Protein AF-A0AA35LJ56-F1 (afdb_monomer_lite)

Sequence (88 aa):
MAIRLNLVFLNGTFPRYTGEFTHLGPASNSVIDYLLISANLAVNVLSFQVENQHFSDHLPIVTTLSLFRYQKDYKHSVPLETSSATKI

Secondary structure (DSSP, 8-state):
------EEEETTTBSS-PPPP-EE-SS-EE----EEEEGGGGGGEEEEEE----SSSBPPEEEEE-SSS--SS---SS----------

Structure (mmCIF, N/CA/C/O backbone):
data_AF-A0AA35LJ56-F1
#
_entry.id   AF-A0AA35LJ56-F1
#
loop_
_atom_site.group_PDB
_atom_site.id
_atom_site.type_symbol
_atom_site.label_atom_id
_atom_site.label_alt_id
_atom_site.label_comp_id
_atom_site.label_asym_id
_atom_site.label_entity_id
_atom_site.label_seq_id
_atom_site.pdbx_PDB_ins_code
_atom_site.Cartn_x
_atom_site.Cartn_y
_atom_site.Cartn_z
_atom_site.occupancy
_atom_site.B_iso_or_equiv
_atom_site.auth_seq_id
_atom_site.auth_comp_id
_atom_site.auth_asym_id
_atom_site.auth_atom_id
_atom_site.pdbx_PDB_model_num
ATOM 1 N N . MET A 1 1 ? 10.492 -21.642 15.618 1.00 45.81 1 MET A N 1
ATOM 2 C CA . MET A 1 1 ? 9.274 -20.990 16.147 1.00 45.81 1 MET A CA 1
ATOM 3 C C . MET A 1 1 ? 8.927 -19.848 15.205 1.00 45.81 1 MET A C 1
ATOM 5 O O . MET A 1 1 ? 9.736 -18.945 15.069 1.00 45.81 1 MET A O 1
ATOM 9 N N . ALA A 1 2 ? 7.822 -19.941 14.463 1.00 47.97 2 ALA A N 1
ATOM 10 C CA . ALA A 1 2 ? 7.424 -18.896 13.518 1.00 47.97 2 ALA A CA 1
ATOM 11 C C . ALA A 1 2 ? 6.522 -17.885 14.233 1.00 47.97 2 ALA A C 1
ATOM 13 O O . ALA A 1 2 ? 5.487 -18.266 14.780 1.00 47.97 2 ALA A O 1
ATOM 14 N N . ILE A 1 3 ? 6.911 -16.611 14.241 1.00 55.31 3 ILE A N 1
ATOM 15 C CA . ILE A 1 3 ? 6.051 -15.529 14.724 1.00 55.31 3 ILE A CA 1
ATOM 16 C C . ILE A 1 3 ? 4.997 -15.288 13.641 1.00 55.31 3 ILE A C 1
ATOM 18 O O . ILE A 1 3 ? 5.316 -14.811 12.554 1.00 55.31 3 ILE A O 1
ATOM 22 N N . ARG A 1 4 ? 3.737 -15.641 13.914 1.00 62.72 4 ARG A N 1
ATOM 23 C CA . ARG A 1 4 ? 2.614 -15.248 13.053 1.00 62.72 4 ARG A CA 1
ATOM 24 C C . ARG A 1 4 ? 2.160 -13.853 13.457 1.00 62.72 4 ARG A C 1
ATOM 26 O O . ARG A 1 4 ? 1.438 -13.694 14.437 1.00 62.72 4 ARG A O 1
ATOM 33 N N . LEU A 1 5 ? 2.597 -12.850 12.703 1.00 69.31 5 LEU A N 1
ATOM 34 C CA . LEU A 1 5 ? 2.069 -11.496 12.826 1.00 69.31 5 LEU A CA 1
ATOM 35 C C . LEU A 1 5 ? 0.693 -11.456 12.150 1.00 69.31 5 LEU A C 1
ATOM 37 O O . LEU A 1 5 ? 0.557 -11.836 10.987 1.00 69.31 5 LEU A O 1
ATOM 41 N N . ASN A 1 6 ? -0.337 -11.041 12.889 1.00 84.75 6 ASN A N 1
ATOM 42 C CA . ASN A 1 6 ? -1.696 -10.902 12.366 1.00 84.75 6 ASN A CA 1
ATOM 43 C C . ASN A 1 6 ? -1.803 -9.599 11.556 1.00 84.75 6 ASN A C 1
ATOM 45 O O . ASN A 1 6 ? -2.279 -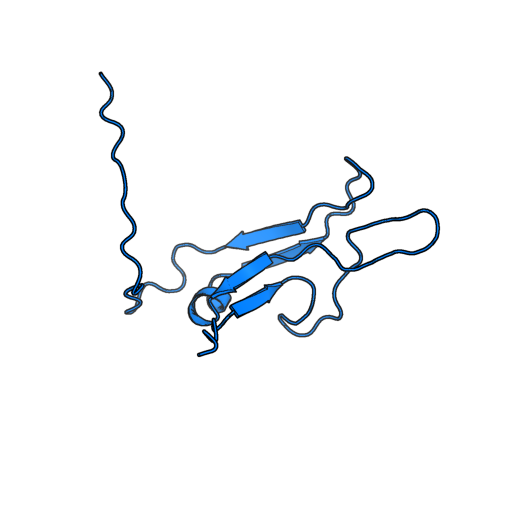8.585 12.070 1.00 84.75 6 ASN A O 1
ATOM 49 N N . LEU A 1 7 ? -1.273 -9.615 10.330 1.00 85.44 7 LEU A N 1
ATOM 50 C CA . LEU A 1 7 ? -1.173 -8.458 9.440 1.00 85.44 7 LEU A CA 1
ATOM 51 C C . LEU A 1 7 ? -2.156 -8.559 8.274 1.00 85.44 7 LEU A C 1
ATOM 53 O O . LEU A 1 7 ? -2.418 -9.635 7.740 1.00 85.44 7 LEU A O 1
ATOM 57 N N . VAL A 1 8 ? -2.650 -7.400 7.863 1.00 86.75 8 VAL A N 1
ATOM 58 C CA . VAL A 1 8 ? -3.457 -7.175 6.669 1.00 86.75 8 VAL A CA 1
ATOM 59 C C . VAL A 1 8 ? -2.606 -6.407 5.663 1.00 86.75 8 VAL A C 1
ATOM 61 O O . VAL A 1 8 ? -1.934 -5.443 6.032 1.00 86.75 8 VAL A O 1
ATOM 64 N N . PHE A 1 9 ? -2.646 -6.832 4.400 1.00 88.62 9 PHE A N 1
ATOM 65 C CA . PHE A 1 9 ? -1.878 -6.237 3.308 1.00 88.62 9 PHE A CA 1
ATOM 66 C C . PHE A 1 9 ? -2.804 -5.361 2.466 1.00 88.62 9 PHE A C 1
ATOM 68 O O . PHE A 1 9 ? -3.633 -5.869 1.695 1.00 88.62 9 PHE A O 1
ATOM 75 N N . LEU A 1 10 ? -2.665 -4.044 2.612 1.00 88.25 10 LEU A N 1
ATOM 76 C CA . LEU A 1 10 ? -3.216 -3.105 1.642 1.00 88.25 10 LEU A CA 1
ATOM 77 C C . LEU A 1 10 ? -2.411 -3.225 0.337 1.00 88.25 10 LEU A C 1
ATOM 79 O O . LEU A 1 10 ? -1.203 -3.457 0.385 1.00 88.25 10 LEU A O 1
ATOM 83 N N . ASN A 1 11 ? -3.096 -3.088 -0.802 1.00 90.12 11 ASN A N 1
ATOM 84 C CA . ASN A 1 11 ? -2.618 -3.425 -2.151 1.00 90.12 11 ASN A CA 1
ATOM 85 C C . ASN A 1 11 ? -2.441 -4.925 -2.463 1.00 90.12 11 ASN A C 1
ATOM 87 O O . ASN A 1 11 ? -1.518 -5.319 -3.165 1.00 90.12 11 ASN A O 1
ATOM 91 N N . GLY A 1 12 ? -3.311 -5.800 -1.952 1.00 72.50 12 GLY A N 1
ATOM 92 C CA . GLY A 1 12 ? -3.234 -7.221 -2.322 1.00 72.50 12 GLY A CA 1
ATOM 93 C C . GLY A 1 12 ? -4.279 -8.141 -1.703 1.00 72.50 12 GLY A C 1
ATOM 94 O O . GLY A 1 12 ? -4.600 -9.167 -2.293 1.00 72.50 12 GLY A O 1
ATOM 95 N N . THR A 1 13 ? -4.827 -7.803 -0.530 1.00 66.06 13 THR A N 1
ATOM 96 C CA . THR A 1 13 ? -5.831 -8.665 0.134 1.00 66.06 13 THR A CA 1
ATOM 97 C C . THR A 1 13 ? -6.988 -7.917 0.796 1.00 66.06 13 THR A C 1
ATOM 99 O O . THR A 1 13 ? -7.960 -8.546 1.211 1.00 66.06 13 THR A O 1
ATOM 102 N N . PHE A 1 14 ? -6.946 -6.582 0.864 1.00 62.59 14 PHE A N 1
ATOM 103 C CA . PHE A 1 14 ? -7.917 -5.785 1.613 1.00 62.59 14 PHE A CA 1
ATOM 104 C C . PHE A 1 14 ? -8.487 -4.621 0.789 1.00 62.59 14 PHE A C 1
ATOM 106 O O . PHE A 1 14 ? -7.702 -3.897 0.181 1.00 62.59 14 PHE A O 1
ATOM 113 N N . PRO A 1 15 ? -9.817 -4.394 0.780 1.00 55.19 15 PRO A N 1
ATOM 114 C CA . PRO A 1 15 ? -10.896 -5.215 1.339 1.00 55.19 15 PRO A CA 1
ATOM 115 C C . PRO A 1 15 ? -11.463 -6.263 0.351 1.00 55.19 15 PRO A C 1
ATOM 117 O O . PRO A 1 15 ? -12.646 -6.567 0.465 1.00 55.19 15 PRO A O 1
ATOM 120 N N . ARG A 1 16 ? -10.640 -6.826 -0.563 1.00 56.03 16 ARG A N 1
ATOM 121 C CA . ARG A 1 16 ? -10.943 -7.804 -1.660 1.00 56.03 16 ARG A CA 1
ATOM 122 C C . ARG A 1 16 ? -10.676 -7.259 -3.077 1.00 56.03 16 ARG A C 1
ATOM 124 O O . ARG A 1 16 ? -11.430 -7.548 -4.000 1.00 56.03 16 ARG A O 1
ATOM 131 N N . TYR A 1 17 ? -9.599 -6.509 -3.271 1.00 64.12 17 TYR A N 1
ATOM 132 C CA . TYR A 1 17 ? -9.132 -6.165 -4.616 1.00 64.12 17 TYR A CA 1
ATOM 133 C C . TYR A 1 17 ? -7.864 -6.951 -4.931 1.00 64.12 17 TYR A C 1
ATOM 135 O O . TYR A 1 17 ? -7.011 -7.133 -4.058 1.00 64.12 17 TYR A O 1
ATOM 143 N N . THR A 1 18 ? -7.758 -7.440 -6.168 1.00 77.31 18 THR A N 1
ATOM 144 C CA . THR A 1 18 ? -6.461 -7.787 -6.753 1.00 77.31 18 THR A CA 1
ATOM 145 C C . THR A 1 18 ? -5.595 -6.538 -6.656 1.00 77.31 18 THR A C 1
ATOM 147 O O . THR A 1 18 ? -6.060 -5.474 -7.056 1.00 77.31 18 THR A O 1
ATOM 150 N N . GLY A 1 19 ? -4.404 -6.644 -6.061 1.00 86.69 19 GLY A N 1
ATOM 151 C CA . GLY A 1 19 ? -3.515 -5.494 -5.895 1.00 86.69 19 GLY A CA 1
ATOM 152 C C . GLY A 1 19 ? -3.293 -4.746 -7.211 1.00 86.69 19 GLY A C 1
ATOM 153 O O . GLY A 1 19 ? -3.322 -5.338 -8.291 1.00 86.69 19 GLY A O 1
ATOM 154 N N . GLU A 1 20 ? -3.099 -3.443 -7.106 1.00 92.38 20 GLU A N 1
ATOM 155 C CA . GLU A 1 20 ? -2.831 -2.545 -8.218 1.00 92.38 20 GLU A CA 1
ATOM 156 C C . GLU A 1 20 ? -1.323 -2.445 -8.459 1.00 92.38 20 GLU A C 1
ATOM 158 O O . GLU A 1 20 ? -0.508 -2.511 -7.531 1.00 92.38 20 GLU A O 1
ATOM 163 N N . PHE A 1 21 ? -0.940 -2.318 -9.730 1.00 94.38 21 PHE A N 1
ATOM 164 C CA . PHE A 1 21 ? 0.462 -2.192 -10.102 1.00 94.38 21 PHE A CA 1
ATOM 165 C C . PHE A 1 21 ? 1.045 -0.910 -9.532 1.00 94.38 21 PHE A C 1
ATOM 167 O O . PHE A 1 21 ? 0.545 0.178 -9.799 1.00 94.38 21 PHE A O 1
ATOM 174 N N . THR A 1 22 ? 2.133 -1.058 -8.789 1.00 95.62 22 THR A N 1
ATOM 175 C CA . THR A 1 22 ? 2.880 0.075 -8.255 1.00 95.62 22 THR A CA 1
ATOM 176 C C . THR A 1 22 ? 4.188 0.236 -9.000 1.00 95.62 22 THR A C 1
ATOM 178 O O . THR A 1 22 ? 4.513 1.344 -9.383 1.00 95.62 22 THR A O 1
ATOM 181 N N . HIS A 1 23 ? 4.890 -0.846 -9.331 1.00 96.38 23 HIS A N 1
ATOM 182 C CA . HIS A 1 23 ? 6.099 -0.775 -10.147 1.00 96.38 23 HIS A CA 1
ATOM 183 C C . HIS A 1 23 ? 5.785 -0.933 -11.638 1.00 96.38 23 HIS A C 1
ATOM 185 O O . HIS A 1 23 ? 5.135 -1.904 -12.051 1.00 96.38 23 HIS A O 1
ATOM 191 N N . LEU A 1 24 ? 6.279 0.012 -12.435 1.00 95.06 24 LEU A N 1
ATOM 192 C CA . LEU A 1 24 ? 6.073 0.125 -13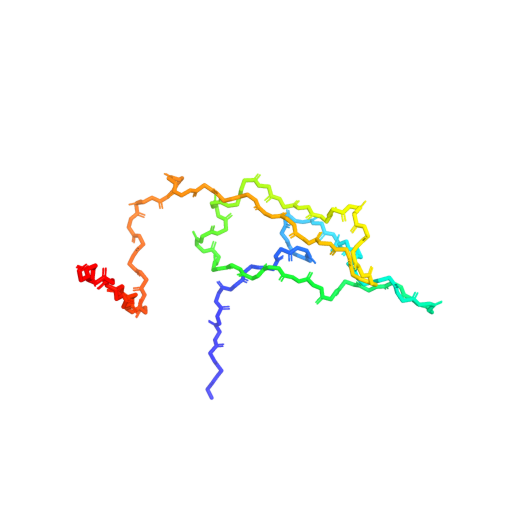.875 1.00 95.06 24 LEU A CA 1
ATOM 193 C C . LEU A 1 24 ? 7.401 -0.109 -14.601 1.00 95.06 24 LEU A C 1
ATOM 195 O O . LEU A 1 24 ? 8.100 0.823 -15.002 1.00 95.06 24 LEU A O 1
ATOM 199 N N . GLY A 1 25 ? 7.760 -1.384 -14.742 1.00 90.50 25 GLY A N 1
ATOM 200 C CA . GLY A 1 25 ? 8.994 -1.792 -15.400 1.00 90.50 25 GLY A CA 1
ATOM 201 C C . GLY A 1 25 ? 8.873 -1.827 -16.930 1.00 90.50 25 GLY A C 1
ATOM 202 O O . GLY A 1 25 ? 7.784 -2.012 -17.472 1.00 90.50 25 GLY A O 1
ATOM 203 N N . PRO A 1 26 ? 9.999 -1.756 -17.661 1.00 87.75 26 PRO A N 1
ATOM 204 C CA . PRO A 1 26 ? 10.003 -1.787 -19.127 1.00 87.75 26 PRO A CA 1
ATOM 205 C C . PRO A 1 26 ? 9.516 -3.119 -19.725 1.00 87.75 26 PRO A C 1
ATOM 207 O O . PRO A 1 26 ? 9.090 -3.150 -20.876 1.00 87.75 26 PRO A O 1
ATOM 210 N N . ALA A 1 27 ? 9.592 -4.220 -18.967 1.00 90.50 27 ALA A N 1
ATOM 211 C CA . ALA A 1 27 ? 9.176 -5.554 -19.409 1.00 90.50 27 ALA A CA 1
ATOM 212 C C . ALA A 1 27 ? 7.839 -6.011 -18.804 1.00 90.50 27 ALA A C 1
ATOM 214 O O . ALA A 1 27 ? 7.101 -6.770 -19.430 1.00 90.50 27 ALA A O 1
ATOM 215 N N . SER A 1 28 ? 7.535 -5.584 -17.578 1.00 93.00 28 SER A N 1
ATOM 216 C CA . SER A 1 28 ? 6.333 -6.000 -16.861 1.00 93.00 28 SER A CA 1
ATOM 217 C C . SER A 1 28 ? 6.018 -5.052 -15.715 1.00 93.00 28 SER A C 1
ATOM 219 O O . SER A 1 28 ? 6.929 -4.559 -15.046 1.00 93.00 28 SER A O 1
ATOM 221 N N . ASN A 1 29 ? 4.728 -4.913 -15.426 1.00 94.81 29 ASN A N 1
ATOM 222 C CA . ASN A 1 29 ? 4.243 -4.227 -14.238 1.00 94.81 29 ASN A CA 1
ATOM 223 C C . ASN A 1 29 ? 4.075 -5.222 -13.089 1.00 94.81 29 ASN A C 1
ATOM 225 O O . ASN A 1 29 ? 3.758 -6.395 -13.312 1.00 94.81 29 ASN A O 1
ATOM 229 N N . SER A 1 30 ? 4.272 -4.761 -11.857 1.00 94.00 30 SER A N 1
ATOM 230 C CA . SER A 1 30 ? 4.209 -5.636 -10.686 1.00 94.00 30 SER A CA 1
ATOM 231 C C . SER A 1 30 ? 3.617 -4.946 -9.461 1.00 94.00 30 SER A C 1
ATOM 233 O O . SER A 1 30 ? 3.813 -3.753 -9.233 1.00 94.00 30 SER A O 1
ATOM 235 N N . VAL A 1 31 ? 2.894 -5.728 -8.661 1.00 93.50 31 VAL A N 1
ATOM 236 C CA . VAL A 1 31 ? 2.368 -5.327 -7.352 1.00 93.50 31 VAL A CA 1
ATOM 237 C C . VAL A 1 31 ? 3.436 -5.672 -6.319 1.00 93.50 31 VAL A C 1
ATOM 239 O O . VAL A 1 31 ? 3.553 -6.831 -5.913 1.00 93.50 31 VAL A O 1
ATOM 242 N N . ILE A 1 32 ? 4.283 -4.708 -5.961 1.00 93.25 32 ILE A N 1
ATOM 243 C CA . ILE A 1 32 ? 5.403 -4.953 -5.032 1.00 93.25 32 ILE A CA 1
ATOM 244 C C . ILE A 1 32 ? 5.483 -3.956 -3.878 1.00 93.25 32 ILE A C 1
ATOM 246 O O . ILE A 1 32 ? 6.240 -4.193 -2.940 1.00 93.25 32 ILE A O 1
ATOM 250 N N . ASP A 1 33 ? 4.644 -2.919 -3.889 1.00 93.94 33 ASP A N 1
ATOM 251 C CA . ASP A 1 33 ? 4.520 -1.971 -2.787 1.00 93.94 33 ASP A CA 1
ATOM 252 C C . ASP A 1 33 ? 3.216 -2.211 -2.028 1.00 93.94 33 ASP A C 1
ATOM 254 O O . ASP A 1 33 ? 2.124 -2.269 -2.603 1.00 93.94 33 ASP A O 1
ATOM 258 N N . TYR A 1 34 ? 3.347 -2.350 -0.712 1.00 93.12 34 TYR A N 1
ATOM 259 C CA . TYR A 1 34 ? 2.267 -2.715 0.194 1.00 93.12 34 TYR A CA 1
ATOM 260 C C . TYR A 1 34 ? 2.306 -1.834 1.433 1.00 93.12 34 TYR A C 1
ATOM 262 O O . TYR A 1 34 ? 3.378 -1.444 1.900 1.00 93.12 34 TYR A O 1
ATOM 270 N N . LEU A 1 35 ? 1.140 -1.617 2.038 1.00 92.31 35 LEU A N 1
ATOM 271 C CA . LEU A 1 35 ? 1.063 -1.147 3.416 1.00 92.31 35 LEU A CA 1
ATOM 272 C C . LEU A 1 35 ? 0.559 -2.284 4.297 1.00 92.31 35 LEU A C 1
ATOM 274 O O . LEU A 1 35 ? -0.536 -2.809 4.090 1.00 92.31 35 LEU A O 1
ATOM 278 N N . LEU A 1 36 ? 1.369 -2.661 5.285 1.00 90.19 36 LEU A N 1
ATOM 279 C CA . LEU A 1 36 ? 1.031 -3.704 6.241 1.00 90.19 36 LEU A CA 1
ATOM 280 C C . LEU A 1 36 ? 0.501 -3.059 7.517 1.00 90.19 36 LEU A C 1
ATOM 282 O O . LEU A 1 36 ? 1.162 -2.214 8.119 1.00 90.19 36 LEU A O 1
ATOM 286 N N . ILE A 1 37 ? -0.683 -3.482 7.945 1.00 87.94 37 ILE A N 1
ATOM 287 C CA . ILE A 1 37 ? -1.314 -3.002 9.174 1.00 87.94 37 ILE A CA 1
ATOM 288 C C . ILE A 1 37 ? -1.762 -4.185 10.026 1.00 87.94 37 ILE A C 1
ATOM 290 O O . ILE A 1 37 ? -2.220 -5.198 9.502 1.00 87.94 37 ILE A O 1
ATOM 294 N N . SER A 1 38 ? -1.647 -4.079 11.350 1.00 87.25 38 SER A N 1
ATOM 295 C CA . SER A 1 38 ? -2.205 -5.085 12.257 1.00 87.25 38 SER A CA 1
ATOM 296 C C . SER A 1 38 ? -3.703 -5.250 12.004 1.00 87.25 38 SER A C 1
ATOM 298 O O . SER A 1 38 ? -4.424 -4.260 11.879 1.00 87.25 38 SER A O 1
ATOM 300 N N . ALA A 1 39 ? -4.198 -6.486 11.955 1.00 84.06 39 ALA A N 1
ATOM 301 C CA . ALA A 1 39 ? -5.581 -6.770 11.567 1.00 84.06 39 ALA A CA 1
ATOM 302 C C . ALA A 1 39 ? -6.619 -6.062 12.453 1.00 84.06 39 ALA A C 1
ATOM 304 O O . ALA A 1 39 ? -7.667 -5.640 11.974 1.00 84.06 39 ALA A O 1
ATOM 305 N N . ASN A 1 40 ? -6.309 -5.866 13.735 1.00 83.56 40 ASN A N 1
ATOM 306 C CA . ASN A 1 40 ? -7.159 -5.128 14.668 1.00 83.56 40 ASN A CA 1
ATOM 307 C C . ASN A 1 40 ? -7.21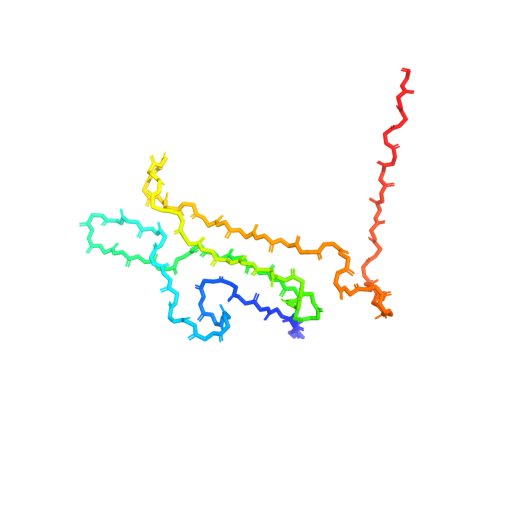9 -3.614 14.384 1.00 83.56 40 ASN A C 1
ATOM 309 O O . ASN A 1 40 ? -8.159 -2.965 14.825 1.00 83.56 40 ASN A O 1
ATOM 313 N N . LEU A 1 41 ? -6.236 -3.059 13.669 1.00 85.06 41 LEU A N 1
ATOM 314 C CA . LEU A 1 41 ? -6.198 -1.657 13.243 1.00 85.06 41 LEU A CA 1
ATOM 315 C C . LEU A 1 41 ? -6.710 -1.472 11.807 1.00 85.06 41 LEU A C 1
ATOM 317 O O . LEU A 1 41 ? -6.892 -0.342 11.366 1.00 85.06 41 LEU A O 1
ATOM 321 N N . ALA A 1 42 ? -6.987 -2.552 11.069 1.00 85.56 42 ALA A N 1
ATOM 322 C CA . ALA A 1 42 ? -7.499 -2.464 9.700 1.00 85.56 42 ALA A CA 1
ATOM 323 C C . ALA A 1 42 ? -8.849 -1.724 9.622 1.00 85.56 42 ALA A C 1
ATOM 325 O O . ALA A 1 42 ? -9.136 -1.056 8.634 1.00 85.56 42 ALA A O 1
ATOM 326 N N . VAL A 1 43 ? -9.650 -1.768 10.693 1.00 84.50 43 VAL A N 1
ATOM 327 C CA . VAL A 1 43 ? -10.916 -1.017 10.827 1.00 84.50 43 VAL A CA 1
ATOM 328 C C . VAL A 1 43 ? -10.728 0.505 10.821 1.00 84.50 43 VAL A C 1
ATOM 330 O O . VAL A 1 43 ? -11.680 1.252 10.585 1.00 84.50 43 VAL A O 1
ATOM 333 N N . ASN A 1 44 ? -9.507 0.979 11.078 1.00 88.56 44 ASN A N 1
ATOM 334 C CA . ASN A 1 44 ? -9.156 2.391 11.045 1.00 88.56 44 ASN A CA 1
ATOM 335 C C . ASN A 1 44 ? -8.815 2.870 9.627 1.00 88.56 44 ASN A C 1
ATOM 337 O O . ASN A 1 44 ? -8.746 4.079 9.423 1.00 88.56 44 ASN A O 1
ATOM 341 N N . VAL A 1 45 ? -8.626 1.975 8.653 1.00 89.12 45 VAL A N 1
ATOM 342 C CA . VAL A 1 45 ? -8.386 2.355 7.254 1.00 89.12 45 VAL A CA 1
ATOM 343 C C . VAL A 1 45 ? -9.676 2.931 6.670 1.00 89.12 45 VAL A C 1
ATOM 345 O O . VAL A 1 45 ? -10.693 2.246 6.576 1.00 89.12 45 VAL A O 1
ATOM 348 N N . LEU A 1 46 ? -9.644 4.212 6.309 1.00 90.12 46 LEU A N 1
ATOM 349 C CA . LEU A 1 46 ? -10.755 4.915 5.664 1.00 90.12 46 LEU A CA 1
ATOM 350 C C . LEU A 1 46 ? -10.700 4.773 4.145 1.00 90.12 46 LEU A C 1
ATOM 352 O O . LEU A 1 46 ? -11.735 4.586 3.511 1.00 90.12 46 LEU A O 1
ATOM 356 N N . SER A 1 47 ? -9.499 4.860 3.579 1.00 90.88 47 SER A N 1
ATOM 357 C CA . SER A 1 47 ? -9.251 4.685 2.153 1.00 90.88 47 SER A CA 1
ATOM 358 C C . SER A 1 47 ? -7.841 4.163 1.917 1.00 90.88 47 SER A C 1
ATOM 360 O O . SER A 1 47 ? -6.942 4.366 2.735 1.00 90.88 47 SER A O 1
ATOM 362 N N . PHE A 1 48 ? -7.670 3.487 0.789 1.00 91.94 48 PHE A N 1
ATOM 363 C CA . PHE A 1 48 ? -6.389 3.058 0.255 1.00 91.94 48 PHE A CA 1
ATOM 364 C C . PHE A 1 48 ? -6.464 3.146 -1.269 1.00 91.94 48 PHE A C 1
ATOM 366 O O . PHE A 1 48 ? -7.462 2.696 -1.832 1.00 91.94 48 PHE A O 1
ATOM 373 N N . GLN A 1 49 ? -5.442 3.704 -1.912 1.00 92.75 49 GLN A N 1
ATOM 374 C CA . GLN A 1 49 ? -5.355 3.784 -3.370 1.00 92.75 49 GLN A CA 1
ATOM 375 C C . GLN A 1 49 ? -3.905 3.845 -3.848 1.00 92.75 49 GLN A C 1
ATOM 377 O O . GLN A 1 49 ? -3.022 4.300 -3.112 1.00 92.75 49 GLN A O 1
ATOM 382 N N . VAL A 1 50 ? -3.677 3.413 -5.088 1.00 93.75 50 VAL A N 1
ATOM 383 C CA . VAL A 1 50 ? -2.454 3.721 -5.830 1.00 93.75 50 VAL A CA 1
ATOM 384 C C . VAL A 1 50 ? -2.687 5.022 -6.593 1.00 93.75 50 VAL A C 1
ATOM 386 O O . VAL A 1 50 ? -3.621 5.144 -7.383 1.00 93.75 50 VAL A O 1
ATOM 389 N N . GLU A 1 51 ? -1.861 6.025 -6.329 1.00 95.19 51 GLU A N 1
ATOM 390 C CA . GLU A 1 51 ? -1.918 7.300 -7.035 1.00 95.19 51 GLU A CA 1
ATOM 391 C C . GLU A 1 51 ? -1.227 7.179 -8.387 1.00 95.19 51 GLU A C 1
ATOM 393 O O . GLU A 1 51 ? -0.058 6.804 -8.468 1.00 95.19 51 GLU A O 1
ATOM 398 N N . ASN A 1 52 ? -1.912 7.587 -9.454 1.00 93.06 52 ASN A N 1
ATOM 399 C CA . ASN A 1 52 ? -1.318 7.672 -10.786 1.00 93.06 52 ASN A CA 1
ATOM 400 C C . ASN A 1 52 ? -0.474 8.953 -10.931 1.00 93.06 52 ASN A C 1
ATOM 402 O O . ASN A 1 52 ? -0.764 9.830 -11.747 1.00 93.06 52 ASN A O 1
ATOM 406 N N . GLN A 1 53 ? 0.534 9.093 -10.071 1.00 94.56 53 GLN A N 1
ATOM 407 C CA . GLN A 1 53 ? 1.480 10.203 -10.061 1.00 94.56 53 GLN A CA 1
ATOM 408 C C . GLN A 1 53 ? 2.893 9.648 -10.215 1.00 94.56 53 GLN A C 1
ATOM 410 O O . GLN A 1 53 ? 3.341 8.822 -9.425 1.00 94.56 53 GLN A O 1
ATOM 415 N N . HIS A 1 54 ? 3.603 10.109 -11.239 1.00 92.88 54 HIS A N 1
ATOM 416 C CA . HIS A 1 54 ?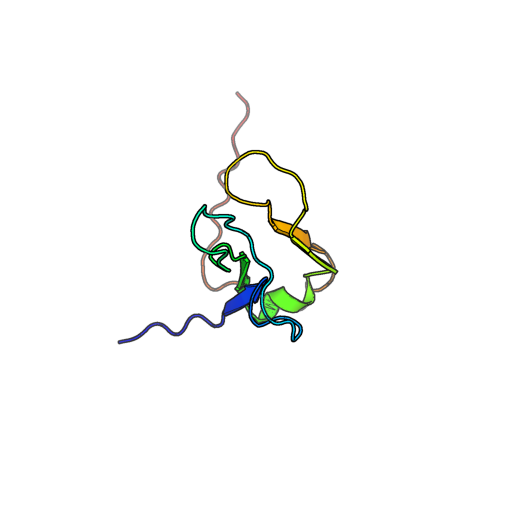 4.915 9.579 -11.586 1.00 92.88 54 HIS A CA 1
ATOM 417 C C . HIS A 1 54 ? 6.025 10.420 -10.958 1.00 92.88 54 HIS A C 1
ATOM 419 O O . HIS A 1 54 ? 6.334 11.514 -11.431 1.00 92.88 54 HIS A O 1
ATOM 425 N N . PHE A 1 55 ? 6.641 9.878 -9.908 1.00 92.81 55 PHE A N 1
ATOM 426 C CA . PHE A 1 55 ? 7.857 10.426 -9.293 1.00 92.81 55 PHE A CA 1
ATOM 427 C C . PHE A 1 55 ? 9.077 9.515 -9.490 1.00 92.81 55 PHE A C 1
ATOM 429 O O . PHE A 1 55 ? 10.212 9.973 -9.374 1.00 92.81 55 PHE A O 1
ATOM 436 N N . SER A 1 56 ? 8.842 8.242 -9.816 1.00 94.75 56 SER A N 1
ATOM 437 C CA . SER A 1 56 ? 9.840 7.271 -10.259 1.00 94.75 56 SER A CA 1
ATOM 438 C C . SER A 1 56 ? 9.170 6.204 -11.143 1.00 94.75 56 SER A C 1
ATOM 440 O O . SER A 1 56 ? 8.044 6.380 -11.612 1.00 94.75 56 SER A O 1
ATOM 442 N N . ASP A 1 57 ? 9.859 5.088 -11.357 1.00 95.62 57 ASP A N 1
ATOM 443 C CA . ASP A 1 57 ? 9.323 3.815 -11.855 1.00 95.62 57 ASP A CA 1
ATOM 444 C C . ASP A 1 57 ? 8.318 3.137 -10.897 1.00 95.62 57 ASP A C 1
ATOM 446 O O . ASP A 1 57 ? 7.790 2.073 -11.220 1.00 95.62 57 ASP A O 1
ATOM 450 N N . HIS A 1 58 ? 8.009 3.756 -9.752 1.00 97.00 58 HIS A N 1
ATOM 451 C CA . HIS A 1 58 ? 6.967 3.333 -8.824 1.00 97.00 58 HIS A CA 1
ATOM 452 C C . HIS A 1 58 ? 5.876 4.404 -8.660 1.00 97.00 58 HIS A C 1
ATOM 454 O O . HIS A 1 58 ? 6.157 5.595 -8.502 1.00 97.00 58 HIS A O 1
ATOM 460 N N . LEU A 1 59 ? 4.620 3.960 -8.647 1.00 96.62 59 LEU A N 1
ATOM 461 C CA . LEU A 1 59 ? 3.444 4.740 -8.289 1.00 96.62 59 LEU A CA 1
ATOM 462 C C . LEU A 1 59 ? 3.280 4.779 -6.759 1.00 96.62 59 LEU A C 1
ATOM 464 O O . LEU A 1 59 ? 3.365 3.732 -6.107 1.00 96.62 59 LEU A O 1
ATOM 468 N N . PRO A 1 60 ? 3.017 5.955 -6.163 1.00 96.56 60 PRO A N 1
ATOM 469 C CA . PRO A 1 60 ? 2.787 6.076 -4.730 1.00 96.56 60 PRO A CA 1
ATOM 470 C C . PRO A 1 60 ? 1.548 5.311 -4.265 1.00 96.56 60 PRO A C 1
ATOM 472 O O . PRO A 1 60 ? 0.498 5.347 -4.902 1.00 96.56 60 PRO A O 1
ATOM 475 N N . ILE A 1 61 ? 1.638 4.708 -3.080 1.00 94.56 61 ILE A N 1
ATOM 476 C CA . ILE A 1 61 ? 0.472 4.220 -2.342 1.00 94.56 61 ILE A CA 1
ATOM 477 C C . ILE A 1 61 ? 0.048 5.260 -1.310 1.00 94.56 61 ILE A C 1
ATOM 479 O O . ILE A 1 61 ? 0.877 5.798 -0.572 1.00 94.56 61 ILE A O 1
ATOM 483 N N . VAL A 1 62 ? -1.250 5.534 -1.230 1.00 95.00 62 VAL A N 1
ATOM 484 C CA . VAL A 1 62 ? -1.810 6.509 -0.293 1.00 95.00 62 VAL A CA 1
ATOM 485 C C . VAL A 1 62 ? -2.892 5.842 0.538 1.00 95.00 62 VAL A C 1
ATOM 487 O O . VAL A 1 62 ? -3.786 5.176 0.020 1.00 95.00 62 VAL A O 1
ATOM 490 N N . THR A 1 63 ? -2.809 6.022 1.856 1.00 92.69 63 THR A N 1
ATOM 491 C CA . THR A 1 63 ? -3.814 5.547 2.808 1.00 92.69 63 THR A CA 1
ATOM 492 C C . THR A 1 63 ? -4.300 6.698 3.669 1.00 92.69 63 THR A C 1
ATOM 494 O O . THR A 1 63 ? -3.519 7.569 4.055 1.00 92.69 63 THR A O 1
ATOM 497 N N . THR A 1 64 ? -5.582 6.677 4.018 1.00 93.62 64 THR A N 1
ATOM 498 C CA . THR A 1 64 ? -6.130 7.560 5.050 1.00 93.62 64 THR A CA 1
ATOM 499 C C . THR A 1 64 ? -6.555 6.714 6.235 1.00 93.62 64 THR A C 1
ATOM 501 O O . THR A 1 64 ? -7.345 5.781 6.089 1.00 93.62 64 THR A O 1
ATOM 504 N N . LEU A 1 65 ? -6.062 7.057 7.423 1.00 90.31 65 LEU A N 1
ATOM 505 C CA . LEU A 1 65 ? -6.397 6.372 8.667 1.00 90.31 65 LEU A CA 1
ATOM 506 C C . LEU A 1 65 ? -7.250 7.273 9.563 1.00 90.31 65 LEU A C 1
ATOM 508 O O . LEU A 1 65 ? -7.004 8.469 9.693 1.00 90.31 65 LEU A O 1
ATOM 512 N N . SER A 1 66 ? -8.232 6.685 10.239 1.00 88.69 66 SER A N 1
ATOM 513 C CA . SER A 1 66 ? -8.955 7.326 11.331 1.00 88.69 66 SER A CA 1
ATOM 514 C C . SER A 1 66 ? -8.271 7.020 12.656 1.00 88.69 66 SER A C 1
ATOM 516 O O . SER A 1 66 ? -8.251 5.873 13.099 1.00 88.69 66 SER A O 1
ATOM 518 N N . LEU A 1 67 ? -7.776 8.048 13.342 1.00 77.44 67 LEU A N 1
ATOM 519 C CA . LEU A 1 67 ? -7.179 7.898 14.676 1.00 77.44 67 LEU A CA 1
ATOM 520 C C . LEU A 1 67 ? -8.218 7.603 15.772 1.00 77.44 67 LEU A C 1
ATOM 522 O O . LEU A 1 67 ? -7.867 7.111 16.838 1.00 77.44 67 LEU A O 1
ATOM 526 N N . PHE A 1 68 ? -9.500 7.874 15.508 1.00 71.38 68 PHE A N 1
ATOM 527 C CA . PHE A 1 68 ? -10.556 7.878 16.526 1.00 71.38 68 PHE A CA 1
ATOM 528 C C . PHE A 1 68 ? -11.588 6.755 16.369 1.00 71.38 68 PHE A C 1
ATOM 530 O O . PHE A 1 68 ? -12.445 6.594 17.234 1.00 71.38 68 PHE A O 1
ATOM 537 N N . ARG A 1 69 ? -11.539 5.963 15.286 1.00 63.66 69 ARG A N 1
ATOM 538 C CA . ARG A 1 69 ? -12.562 4.933 15.024 1.00 63.66 69 ARG A CA 1
ATOM 539 C C . ARG A 1 69 ? -12.523 3.734 15.975 1.00 63.66 69 ARG A C 1
ATOM 541 O O . ARG A 1 69 ? -13.540 3.063 16.086 1.00 63.66 69 ARG A O 1
ATOM 548 N N . TYR A 1 70 ? -11.423 3.488 16.687 1.00 55.81 70 TYR A N 1
ATOM 549 C CA . TYR A 1 70 ? -11.332 2.411 17.678 1.00 55.81 70 TYR A CA 1
ATOM 550 C C . TYR A 1 70 ? -10.361 2.781 18.807 1.00 55.81 70 TYR A C 1
ATOM 552 O O . TYR A 1 70 ? -9.149 2.670 18.663 1.00 55.81 70 TYR A O 1
ATOM 560 N N . GLN A 1 71 ? -10.909 3.200 19.950 1.00 53.78 71 GLN A N 1
ATOM 561 C CA . GLN A 1 71 ? -10.187 3.307 21.226 1.00 53.78 71 GLN A CA 1
ATOM 562 C C . GLN A 1 71 ? -10.837 2.465 22.339 1.00 53.78 71 GLN A C 1
ATOM 564 O O . GLN A 1 71 ? -10.542 2.652 23.515 1.00 53.78 71 GLN A O 1
ATOM 569 N N . LYS A 1 72 ? -11.713 1.511 21.991 1.00 49.44 72 LYS A N 1
ATOM 570 C CA . LYS A 1 72 ? -12.159 0.490 22.945 1.00 49.44 72 LYS A CA 1
ATOM 571 C C . LYS A 1 72 ? -11.134 -0.647 22.966 1.00 49.44 72 LYS A C 1
ATOM 573 O O . LYS A 1 72 ? -11.121 -1.503 22.089 1.00 49.44 72 LYS A O 1
ATOM 578 N N . ASP A 1 73 ? -10.253 -0.588 23.961 1.00 52.75 73 ASP A N 1
ATOM 579 C CA . ASP A 1 73 ? -9.549 -1.730 24.562 1.00 52.75 73 ASP A CA 1
ATOM 580 C C . ASP A 1 73 ? -8.331 -2.346 23.847 1.00 52.75 73 ASP A C 1
ATOM 582 O O . ASP A 1 73 ? -7.910 -3.446 24.208 1.00 52.75 73 ASP A O 1
ATOM 586 N N . TYR A 1 74 ? -7.668 -1.656 22.910 1.00 54.12 74 TYR A N 1
ATOM 587 C CA . TYR A 1 74 ? -6.392 -2.165 22.381 1.00 54.12 74 TYR A CA 1
ATOM 588 C C . TYR A 1 74 ? -5.181 -1.688 23.199 1.00 54.12 74 TYR A C 1
ATOM 590 O O . TYR A 1 74 ? -4.686 -0.578 23.014 1.00 54.12 74 TYR A O 1
ATOM 598 N N . LYS A 1 75 ? -4.660 -2.557 24.077 1.00 52.38 75 LYS A N 1
ATOM 599 C CA . LYS A 1 75 ? -3.288 -2.448 24.597 1.00 52.38 75 LYS A CA 1
ATOM 600 C C . LYS A 1 75 ? -2.350 -3.163 23.628 1.00 52.38 75 LYS A C 1
ATOM 602 O O . LYS A 1 75 ? -2.374 -4.389 23.536 1.00 52.38 75 LYS A O 1
ATOM 607 N N . HIS A 1 76 ? -1.534 -2.408 22.897 1.00 46.62 76 HIS A N 1
ATOM 608 C CA . HIS A 1 76 ? -0.461 -3.006 22.111 1.00 46.62 76 HIS A CA 1
ATOM 609 C C . HIS A 1 76 ? 0.549 -3.661 23.067 1.00 46.62 76 HIS A C 1
ATOM 611 O O . HIS A 1 76 ? 0.933 -3.063 24.069 1.00 46.62 76 HIS A O 1
ATOM 617 N N . SER A 1 77 ? 0.958 -4.899 22.787 1.00 50.66 77 SER A N 1
ATOM 618 C CA . SER A 1 77 ? 1.906 -5.651 23.625 1.00 50.66 77 SER A CA 1
ATOM 619 C C . SER A 1 77 ? 3.353 -5.168 23.491 1.00 50.66 77 SER A C 1
ATOM 621 O O . SER A 1 77 ? 4.222 -5.646 24.214 1.00 50.66 77 SER A O 1
ATOM 623 N N . VAL A 1 78 ? 3.618 -4.246 22.564 1.00 48.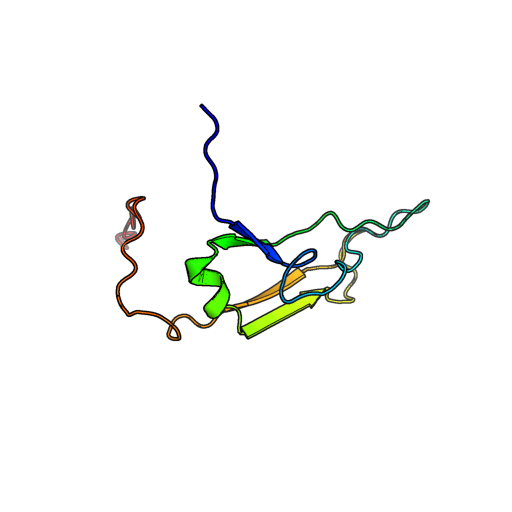38 78 VAL A N 1
ATOM 624 C CA . VAL A 1 78 ? 4.914 -3.589 22.402 1.00 48.38 78 VAL A CA 1
ATOM 625 C C . VAL A 1 78 ? 4.822 -2.204 23.051 1.00 48.38 78 VAL A C 1
ATOM 627 O O . VAL A 1 78 ? 3.973 -1.412 22.631 1.00 48.38 78 VAL A O 1
ATOM 630 N N . PRO A 1 79 ? 5.649 -1.899 24.069 1.00 44.88 79 PRO A N 1
ATOM 631 C CA . PRO A 1 79 ? 5.732 -0.560 24.636 1.00 44.88 79 PRO A CA 1
ATOM 632 C C . PRO A 1 79 ? 6.111 0.446 23.546 1.00 44.88 79 PRO A C 1
ATOM 634 O O . PRO A 1 79 ? 7.138 0.302 22.886 1.00 44.88 79 PRO A O 1
ATOM 637 N N . LEU A 1 80 ? 5.276 1.463 23.350 1.00 48.34 80 LEU A N 1
ATOM 638 C CA . LEU A 1 80 ? 5.649 2.648 22.587 1.00 48.34 80 LEU A CA 1
ATOM 639 C C . LEU A 1 80 ? 6.484 3.538 23.508 1.00 48.34 80 LEU A C 1
ATOM 641 O O . LEU A 1 80 ? 5.938 4.210 24.381 1.00 48.34 80 LEU A O 1
ATOM 645 N N . GLU A 1 81 ? 7.803 3.533 23.335 1.00 44.06 81 GLU A N 1
ATOM 646 C CA . GLU A 1 81 ? 8.667 4.525 23.971 1.00 44.06 81 GLU A CA 1
ATOM 647 C C . GLU A 1 81 ? 8.497 5.861 23.246 1.00 44.06 81 GLU A C 1
ATOM 649 O O . GLU A 1 81 ? 9.064 6.104 22.182 1.00 44.06 81 GLU A O 1
ATOM 654 N N . THR A 1 82 ? 7.673 6.743 23.804 1.00 47.00 82 THR A N 1
ATOM 655 C CA 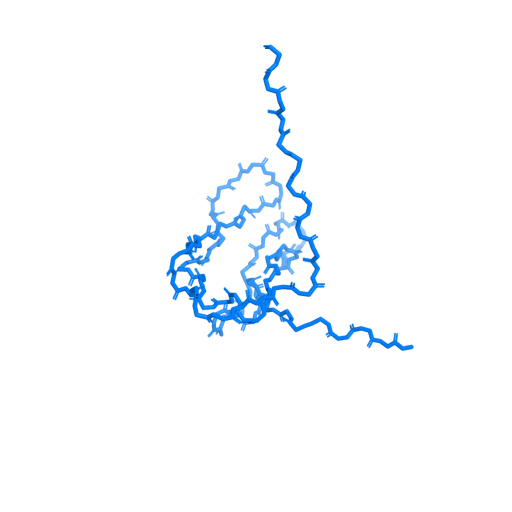. THR A 1 82 ? 7.615 8.133 23.357 1.00 47.00 82 THR A CA 1
ATOM 656 C C . THR A 1 82 ? 8.760 8.889 24.015 1.00 47.00 82 THR A C 1
ATOM 658 O O . THR A 1 82 ? 8.661 9.261 25.186 1.00 47.00 82 THR A O 1
ATOM 661 N N . SER A 1 83 ? 9.849 9.137 23.287 1.00 47.00 83 SER A N 1
ATOM 662 C CA . SER A 1 83 ? 10.826 10.131 23.721 1.00 47.00 83 SER A CA 1
ATOM 663 C C . SER A 1 83 ? 10.205 11.516 23.532 1.00 47.00 83 SER A C 1
ATOM 665 O O . SER A 1 83 ? 10.075 12.046 22.429 1.00 47.00 83 SER A O 1
ATOM 667 N N . SER A 1 84 ? 9.749 12.111 24.630 1.00 52.50 84 SER A N 1
ATOM 668 C CA . SER A 1 84 ? 9.422 13.529 24.653 1.00 52.50 84 SER A CA 1
ATOM 669 C C . SER A 1 84 ? 10.718 14.304 24.428 1.00 52.50 84 SER A C 1
ATOM 671 O O . SER A 1 84 ? 11.575 14.348 25.309 1.00 52.50 84 SER A O 1
ATOM 673 N N . ALA A 1 85 ? 10.877 14.887 23.241 1.00 47.56 85 ALA A N 1
ATOM 674 C CA . ALA A 1 85 ? 11.933 15.852 22.986 1.00 47.56 85 ALA A CA 1
ATOM 675 C C . ALA A 1 85 ? 11.702 17.066 23.896 1.00 47.56 85 ALA A C 1
ATOM 677 O O . ALA A 1 85 ? 10.829 17.900 23.641 1.00 47.56 85 ALA A O 1
ATOM 678 N N . THR A 1 86 ? 12.463 17.144 24.985 1.00 43.28 86 THR A N 1
ATOM 679 C CA . THR A 1 86 ? 12.583 18.349 25.800 1.00 43.28 86 THR A CA 1
ATOM 680 C C . THR A 1 86 ? 13.141 19.446 24.900 1.00 43.28 86 THR A C 1
ATOM 682 O O . THR A 1 86 ? 14.294 19.378 24.477 1.00 43.28 86 THR A O 1
ATOM 685 N N . LYS A 1 87 ? 12.311 20.437 24.557 1.00 43.72 87 LYS A N 1
ATOM 686 C CA . LYS A 1 87 ? 12.807 21.695 23.993 1.00 43.72 87 LYS A CA 1
ATOM 687 C C . LYS A 1 87 ? 13.691 22.350 25.055 1.00 43.72 87 LYS A C 1
ATOM 689 O O . LYS A 1 87 ? 13.219 22.578 26.167 1.00 43.72 87 LYS A O 1
ATOM 694 N N . ILE A 1 88 ? 14.956 22.561 24.700 1.00 47.19 88 ILE A N 1
ATOM 695 C CA . ILE A 1 88 ? 15.922 23.391 25.430 1.00 47.19 88 ILE A CA 1
ATOM 696 C C . ILE A 1 88 ? 15.478 24.850 25.320 1.00 47.19 88 ILE A C 1
ATOM 698 O O . ILE A 1 88 ? 15.017 25.222 24.214 1.00 47.19 88 ILE A O 1
#

Foldseek 3Di:
DDDDQQKDKDQPPPPDDHGDFFAQDPVDTDRDDTDIDRPVQVQQWPDWDFDPDPPDSGTDIDTDGHPPPDPPDDDDPDDDPDDDPPDD

Organism: NCBI:txid74358

InterPro domains:
  IPR036691 Endonuclease/exonuclease/phosphatase superfamily [G3DSA:3.60.10.10] (1-66)
  IPR036691 Endonuclease/exonuclease/phosphatase superfamily [SSF56219] (15-67)

Radius of gyration: 16.78 Å; chains: 1; bounding box: 28×44×45 Å

pLDDT: mean 77.35, std 18.83, range [43.28, 97.0]